Protein AF-A0A383CU96-F1 (afdb_monomer_lite)

Radius of gyration: 18.52 Å; chains: 1; bounding box: 36×27×72 Å

Foldseek 3Di:
DDPVVVVVVVVVVVVVVVLVVCVPCVVVVPDPQLVVLVVVLLVCCVPPVVVVVVVVDDDDLVNVLVVCCVVPVVSCVSNPSVSSSVSSVVSVVVSVVVVVVVVPVPDD

Secondary structure (DSSP, 8-state):
--HHHHHHHHHHHHHHHHHHHHT-HHHHTT-HHHHHHHHHHHHHIIIIIHHHHHTT----HHHHHHHHHHH-HHHHHHH-HHHHHHHHHHHHHHHHHHHHHGGGSS--

Organism: NCBI:txid408172

Sequence (108 aa):
PNWYLKHHQGLEYLNMAMAQVTDNPAIADGSSIHQEAKQQLHSYLRTNIQPLLNSGKPLDLNDILHRVNIRKPKLVQQLGKQQVQHMVQGILSVNNLEMNGNNIVGRL

pLDDT: mean 71.62, std 17.31, range [38.88, 94.12]

Structure (mmCIF, N/CA/C/O backbone):
data_AF-A0A383CU96-F1
#
_entry.id   AF-A0A383CU96-F1
#
loop_
_atom_site.group_PDB
_atom_site.id
_atom_site.type_symbol
_atom_site.label_atom_id
_atom_site.label_alt_id
_atom_site.label_comp_id
_atom_site.label_asym_id
_atom_site.label_entity_id
_atom_site.label_seq_id
_atom_site.pdbx_PDB_ins_code
_atom_site.Cartn_x
_atom_site.Cartn_y
_atom_site.Cartn_z
_atom_site.occupancy
_atom_site.B_iso_or_equiv
_atom_site.auth_seq_id
_atom_site.auth_comp_id
_atom_site.auth_asym_id
_atom_site.auth_atom_id
_atom_site.pdbx_PDB_model_num
ATOM 1 N N . PRO A 1 1 ? 0.491 7.157 -43.125 1.00 52.41 1 PRO A N 1
ATOM 2 C CA . PRO A 1 1 ? 0.441 6.094 -42.090 1.00 52.41 1 PRO A CA 1
ATOM 3 C C . PRO A 1 1 ? 1.641 6.183 -41.129 1.00 52.41 1 PRO A C 1
ATOM 5 O O . PRO A 1 1 ? 2.784 6.068 -41.554 1.00 52.41 1 PRO A O 1
ATOM 8 N N . ASN A 1 2 ? 1.371 6.487 -39.854 1.00 46.91 2 ASN A N 1
ATOM 9 C CA . ASN A 1 2 ? 2.368 6.920 -38.871 1.00 46.91 2 ASN A CA 1
ATOM 10 C C . ASN A 1 2 ? 3.005 5.720 -38.138 1.00 46.91 2 ASN A C 1
ATOM 12 O O . ASN A 1 2 ? 2.388 5.100 -37.273 1.00 46.91 2 ASN A O 1
ATOM 16 N N . TRP A 1 3 ? 4.237 5.386 -38.523 1.00 60.00 3 TRP A N 1
ATOM 17 C CA . TRP A 1 3 ? 5.056 4.286 -37.994 1.00 60.00 3 TRP A CA 1
ATOM 18 C C . TRP A 1 3 ? 5.313 4.395 -36.476 1.00 60.00 3 TRP A C 1
ATOM 20 O O . TRP A 1 3 ? 5.407 3.382 -35.785 1.00 60.00 3 TRP A O 1
ATOM 30 N N . TYR A 1 4 ? 5.306 5.621 -35.939 1.00 53.56 4 TYR A N 1
ATOM 31 C CA . TYR A 1 4 ? 5.534 5.920 -34.522 1.00 53.56 4 TYR A CA 1
ATOM 32 C C . TYR A 1 4 ? 4.462 5.331 -33.588 1.00 53.56 4 TYR A C 1
ATOM 34 O O . TYR A 1 4 ? 4.784 4.804 -32.525 1.00 53.56 4 TYR A O 1
ATOM 42 N N . LEU A 1 5 ? 3.190 5.350 -34.005 1.00 53.06 5 LEU A N 1
ATOM 43 C CA . LEU A 1 5 ? 2.077 4.832 -33.199 1.00 53.06 5 LEU A CA 1
ATOM 44 C C . LEU A 1 5 ? 2.111 3.301 -33.089 1.00 53.06 5 LEU A C 1
ATOM 46 O O . LEU A 1 5 ? 1.861 2.754 -32.019 1.00 53.06 5 LEU A O 1
ATOM 50 N N . LYS A 1 6 ? 2.496 2.606 -34.170 1.00 57.06 6 LYS A N 1
ATOM 51 C CA . LYS A 1 6 ? 2.581 1.136 -34.178 1.00 57.06 6 LYS A CA 1
ATOM 52 C C . LYS A 1 6 ? 3.700 0.613 -33.278 1.00 57.06 6 LYS A C 1
ATOM 54 O O . LYS A 1 6 ? 3.513 -0.395 -32.601 1.00 57.06 6 LYS A O 1
ATOM 59 N N . HIS A 1 7 ? 4.846 1.296 -33.245 1.00 54.47 7 HIS A N 1
ATOM 60 C CA . HIS A 1 7 ? 5.954 0.880 -32.386 1.00 54.47 7 HIS A CA 1
ATOM 61 C C . HIS A 1 7 ? 5.733 1.180 -30.908 1.00 54.47 7 HIS A C 1
ATOM 63 O O . HIS A 1 7 ? 6.144 0.369 -30.081 1.00 54.47 7 HIS A O 1
ATOM 69 N N . HIS A 1 8 ? 5.036 2.267 -30.568 1.00 52.59 8 HIS A N 1
ATOM 70 C CA . HIS A 1 8 ? 4.688 2.540 -29.173 1.00 52.59 8 HIS A CA 1
ATOM 71 C C . HIS A 1 8 ? 3.790 1.441 -28.595 1.00 52.59 8 HIS A C 1
ATOM 73 O O . HIS A 1 8 ? 4.084 0.913 -27.529 1.00 52.59 8 HIS A O 1
ATOM 79 N N . GLN A 1 9 ? 2.772 1.007 -29.346 1.00 58.94 9 GLN A N 1
ATOM 80 C CA . GLN A 1 9 ? 1.898 -0.088 -28.918 1.00 58.94 9 GLN A CA 1
ATOM 81 C C . GLN A 1 9 ? 2.670 -1.404 -28.743 1.00 58.94 9 GLN A C 1
ATOM 83 O O . GLN A 1 9 ? 2.455 -2.111 -27.765 1.00 58.94 9 GLN A O 1
ATOM 88 N N . GLY A 1 10 ? 3.609 -1.719 -29.642 1.00 57.06 10 GLY A N 1
ATOM 89 C CA . GLY A 1 10 ? 4.448 -2.915 -29.517 1.00 57.06 10 GLY A CA 1
ATOM 90 C C . GLY A 1 10 ? 5.305 -2.927 -28.245 1.00 57.06 10 GLY A C 1
ATOM 91 O O . GLY A 1 10 ? 5.415 -3.965 -27.596 1.00 57.06 10 GLY A O 1
ATOM 92 N N . LEU A 1 11 ? 5.857 -1.776 -27.849 1.00 59.47 11 LEU A N 1
ATOM 93 C CA . LEU A 1 11 ? 6.603 -1.638 -26.596 1.00 59.47 11 LEU A CA 1
ATOM 94 C C . LEU A 1 11 ? 5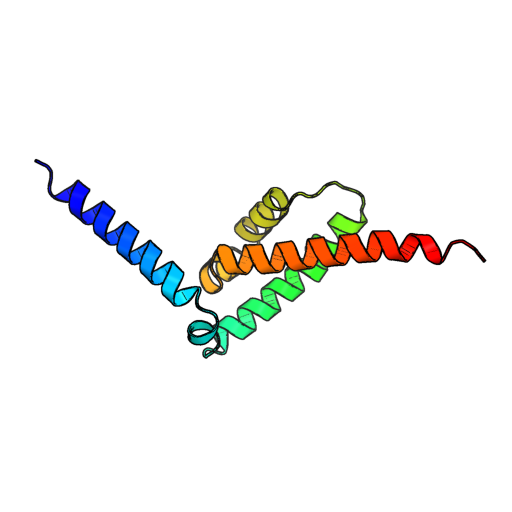.703 -1.784 -25.369 1.00 59.47 11 LEU A C 1
ATOM 96 O O . LEU A 1 11 ? 6.138 -2.375 -24.389 1.00 59.47 11 LEU A O 1
ATOM 100 N N . GLU A 1 12 ? 4.460 -1.306 -25.421 1.00 53.09 12 GLU A N 1
ATOM 101 C CA . GLU A 1 12 ? 3.495 -1.470 -24.327 1.00 53.09 12 GLU A CA 1
ATOM 102 C C . GLU A 1 12 ? 3.055 -2.927 -24.166 1.00 53.09 12 GLU A C 1
ATOM 104 O O 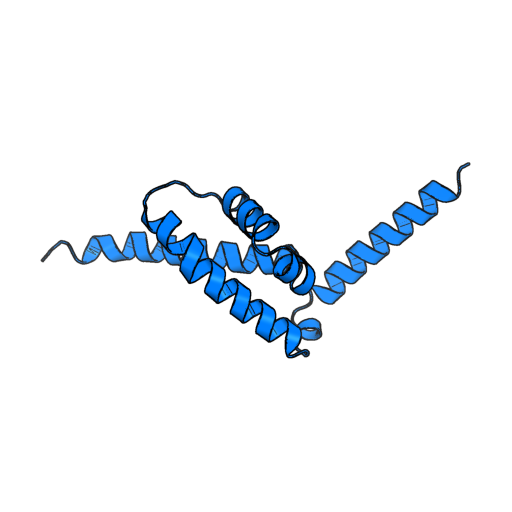. GLU A 1 12 ? 3.015 -3.425 -23.046 1.00 53.09 12 GLU A O 1
ATOM 109 N N . TYR A 1 13 ? 2.818 -3.649 -25.267 1.00 56.84 13 TYR A N 1
ATOM 110 C CA . TYR A 1 13 ? 2.545 -5.090 -25.228 1.00 56.84 13 TYR A CA 1
ATOM 111 C C . TYR A 1 13 ? 3.742 -5.887 -24.710 1.00 56.84 13 TYR A C 1
ATOM 113 O O . TYR A 1 13 ? 3.554 -6.815 -23.929 1.00 56.84 13 TYR A O 1
ATOM 121 N N . LEU A 1 14 ? 4.968 -5.515 -25.087 1.00 55.84 14 LEU A N 1
ATOM 122 C CA . LEU A 1 14 ? 6.180 -6.115 -24.531 1.00 55.84 14 LEU A CA 1
ATOM 123 C C . LEU A 1 14 ? 6.342 -5.780 -23.048 1.00 55.84 14 LEU A C 1
ATOM 125 O O . LEU A 1 14 ? 6.662 -6.672 -22.278 1.00 55.84 14 LEU A O 1
ATOM 129 N N . ASN A 1 15 ? 6.064 -4.548 -22.619 1.00 55.34 15 ASN A N 1
ATOM 130 C CA . ASN A 1 15 ? 6.091 -4.167 -21.205 1.00 55.34 15 ASN A CA 1
ATOM 131 C C . ASN A 1 15 ? 5.022 -4.913 -20.401 1.00 55.34 15 ASN A C 1
ATOM 133 O O . ASN A 1 15 ? 5.282 -5.355 -19.290 1.00 55.34 15 ASN A O 1
ATOM 137 N N . MET A 1 16 ? 3.832 -5.099 -20.973 1.00 61.72 16 MET A N 1
ATOM 138 C CA . MET A 1 16 ? 2.727 -5.820 -20.347 1.00 61.72 16 MET A CA 1
ATOM 139 C C . MET A 1 16 ? 2.979 -7.335 -20.325 1.00 61.72 16 MET A C 1
ATOM 141 O O . MET A 1 16 ? 2.651 -8.000 -19.347 1.00 61.72 16 MET A O 1
ATOM 145 N N . ALA A 1 17 ? 3.603 -7.899 -21.361 1.00 57.16 17 ALA A N 1
ATOM 146 C CA . ALA A 1 17 ? 4.023 -9.299 -21.395 1.00 57.16 17 ALA A CA 1
ATOM 147 C C . ALA A 1 17 ? 5.214 -9.554 -20.459 1.00 57.16 17 ALA A C 1
ATOM 149 O O . ALA A 1 17 ? 5.216 -10.537 -19.727 1.00 57.16 17 ALA A O 1
ATOM 150 N N . MET A 1 18 ? 6.187 -8.643 -20.405 1.00 56.97 18 MET A N 1
ATOM 151 C CA . MET A 1 18 ? 7.298 -8.688 -19.451 1.00 56.97 18 MET A CA 1
ATOM 152 C C . MET A 1 18 ? 6.797 -8.532 -18.017 1.00 56.97 18 MET A C 1
ATOM 154 O O . MET A 1 18 ? 7.259 -9.258 -17.144 1.00 56.97 18 MET A O 1
ATOM 158 N N . ALA A 1 19 ? 5.820 -7.654 -17.770 1.00 54.09 19 ALA A N 1
ATOM 159 C CA . ALA A 1 19 ? 5.163 -7.539 -16.474 1.00 54.09 19 ALA A CA 1
ATOM 160 C C . ALA A 1 19 ? 4.498 -8.863 -16.083 1.00 54.09 19 ALA A C 1
ATOM 162 O O . ALA A 1 19 ? 4.716 -9.308 -14.971 1.00 54.09 19 ALA A O 1
ATOM 163 N N . GLN A 1 20 ? 3.803 -9.547 -16.999 1.00 48.44 20 GLN A N 1
ATOM 164 C CA . GLN A 1 20 ? 3.193 -10.860 -16.734 1.00 48.44 20 GLN A CA 1
ATOM 165 C C . GLN A 1 20 ? 4.220 -11.988 -16.522 1.00 48.44 20 GLN A C 1
ATOM 167 O O . GLN A 1 20 ? 4.012 -12.861 -15.688 1.00 48.44 20 GLN A O 1
ATOM 172 N N . VAL A 1 21 ? 5.351 -11.974 -17.236 1.00 45.44 21 VAL A N 1
ATOM 17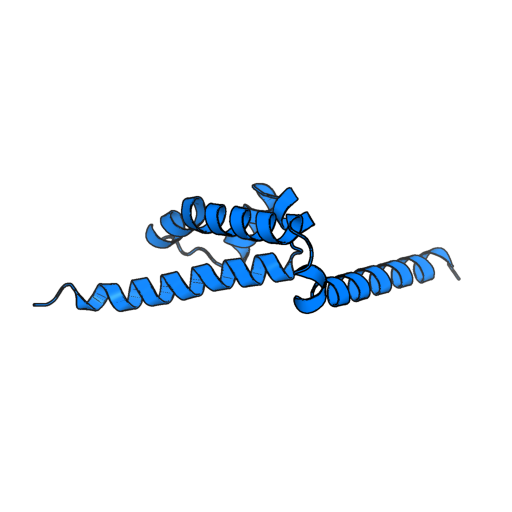3 C CA . VAL A 1 21 ? 6.444 -12.951 -17.047 1.00 45.44 21 VAL A CA 1
ATOM 174 C C . VAL A 1 21 ? 7.214 -12.686 -15.742 1.00 45.44 21 VAL A C 1
ATOM 176 O O . VAL A 1 21 ? 7.676 -13.627 -15.101 1.00 45.44 21 VAL A O 1
ATOM 179 N N . THR A 1 22 ? 7.299 -11.424 -15.307 1.00 48.94 22 THR A N 1
ATOM 180 C CA . THR A 1 22 ? 7.889 -11.008 -14.017 1.00 48.94 22 THR A CA 1
ATOM 181 C C . THR A 1 22 ? 6.901 -11.158 -12.849 1.00 48.94 22 THR A C 1
ATOM 183 O O . THR A 1 22 ? 7.322 -11.313 -11.709 1.00 48.94 22 THR A O 1
ATOM 186 N N . ASP A 1 23 ? 5.594 -11.174 -13.126 1.00 48.06 23 ASP A N 1
ATOM 187 C CA . ASP A 1 23 ? 4.500 -11.503 -12.198 1.00 48.06 23 ASP A CA 1
ATOM 188 C C . ASP A 1 23 ? 4.336 -13.021 -12.023 1.00 48.06 23 ASP A C 1
ATOM 190 O O . ASP A 1 23 ? 3.466 -13.474 -11.289 1.00 48.06 23 ASP A O 1
ATOM 194 N N . ASN A 1 24 ? 5.192 -13.832 -12.658 1.00 43.38 24 ASN A N 1
ATOM 195 C CA . ASN A 1 24 ? 5.285 -15.245 -12.340 1.00 43.38 24 ASN A CA 1
ATOM 196 C C . ASN A 1 24 ? 6.140 -15.394 -11.066 1.00 43.38 24 ASN A C 1
ATOM 198 O O . ASN A 1 24 ? 7.370 -15.253 -11.133 1.00 43.38 24 ASN A O 1
ATOM 202 N N . PRO A 1 25 ? 5.544 -15.695 -9.896 1.00 49.47 25 PRO A N 1
ATOM 203 C CA . PRO A 1 25 ? 6.274 -15.735 -8.632 1.00 49.47 25 PRO A CA 1
ATOM 204 C C . PRO A 1 25 ? 7.421 -16.753 -8.667 1.00 49.47 25 PRO A C 1
ATOM 206 O O . PRO A 1 25 ? 8.436 -16.529 -8.031 1.00 49.47 25 PRO A O 1
ATOM 209 N N . ALA A 1 26 ? 7.338 -17.805 -9.489 1.00 47.03 26 ALA A N 1
ATOM 210 C CA . ALA A 1 26 ? 8.413 -18.785 -9.661 1.00 47.03 26 ALA A CA 1
ATOM 211 C C . ALA A 1 26 ? 9.706 -18.231 -10.308 1.00 47.03 26 ALA A C 1
ATOM 213 O O . ALA A 1 26 ? 10.754 -18.854 -10.168 1.00 47.03 26 ALA A O 1
ATOM 214 N N . ILE A 1 27 ? 9.656 -17.090 -11.012 1.00 50.69 27 ILE A N 1
ATOM 215 C CA . ILE A 1 27 ? 10.823 -16.468 -11.675 1.00 50.69 27 ILE A CA 1
ATOM 216 C C . ILE A 1 27 ? 11.326 -15.251 -10.872 1.00 50.69 27 ILE A C 1
ATOM 218 O O . ILE A 1 27 ? 12.529 -14.999 -10.815 1.00 50.69 27 ILE A O 1
ATOM 222 N N . ALA A 1 28 ? 10.429 -14.526 -10.191 1.00 49.91 28 ALA A N 1
ATOM 223 C CA . ALA A 1 28 ? 10.774 -13.376 -9.343 1.00 49.91 28 ALA A CA 1
ATOM 224 C C . ALA A 1 28 ? 11.305 -13.757 -7.942 1.00 49.91 28 ALA A C 1
ATOM 226 O O . ALA A 1 28 ? 12.034 -12.977 -7.321 1.00 49.91 28 ALA A O 1
ATOM 227 N N . ASP A 1 29 ? 10.983 -14.956 -7.446 1.00 50.16 29 ASP A N 1
ATOM 228 C CA . ASP A 1 29 ? 11.361 -15.442 -6.107 1.00 50.16 29 ASP A CA 1
ATOM 229 C C . ASP A 1 29 ? 12.843 -15.850 -5.979 1.00 50.16 29 ASP A C 1
ATOM 231 O O . ASP A 1 29 ? 13.319 -16.151 -4.891 1.00 50.16 29 ASP A O 1
ATOM 235 N N . GLY A 1 30 ? 13.620 -15.786 -7.066 1.00 47.44 30 GLY A N 1
ATOM 236 C CA . GLY A 1 30 ? 15.050 -16.114 -7.052 1.00 47.44 30 GLY A CA 1
ATOM 237 C C . GLY A 1 30 ? 15.989 -14.990 -6.590 1.00 47.44 30 GLY A C 1
ATOM 238 O O . GLY A 1 30 ? 17.190 -15.226 -6.470 1.00 47.44 30 GLY A O 1
ATOM 239 N N . SER A 1 31 ? 15.498 -13.764 -6.354 1.00 57.62 31 SER A N 1
ATOM 240 C CA . SER A 1 31 ? 16.354 -12.615 -6.008 1.00 57.62 31 SER A CA 1
ATOM 241 C C . SER A 1 31 ? 16.095 -12.088 -4.591 1.00 57.62 31 SER A C 1
ATOM 243 O O . SER A 1 31 ? 14.992 -11.652 -4.258 1.00 57.62 31 SER A O 1
ATOM 245 N N . SER A 1 32 ? 17.139 -12.055 -3.751 1.00 62.28 32 SER A N 1
ATOM 246 C CA . SER A 1 32 ? 17.074 -11.555 -2.363 1.00 62.28 32 SER A CA 1
ATOM 247 C C . SER A 1 32 ? 16.480 -10.144 -2.247 1.00 62.28 32 SER A C 1
ATOM 249 O O . SER A 1 32 ? 15.837 -9.822 -1.252 1.00 62.28 32 SER A O 1
ATOM 251 N N . ILE A 1 33 ? 16.637 -9.319 -3.287 1.00 62.66 33 ILE A N 1
ATOM 252 C CA . ILE A 1 33 ? 16.109 -7.948 -3.371 1.00 62.66 33 ILE A CA 1
ATOM 253 C C . ILE A 1 33 ? 14.574 -7.942 -3.398 1.00 62.66 33 ILE A C 1
ATOM 255 O O . ILE A 1 33 ? 13.942 -7.110 -2.747 1.00 62.66 33 ILE A O 1
ATOM 259 N N . HIS A 1 34 ? 13.956 -8.882 -4.115 1.00 70.00 34 HIS A N 1
ATOM 260 C CA . HIS A 1 34 ? 12.500 -8.975 -4.188 1.00 70.00 34 HIS A CA 1
ATOM 261 C C . HIS A 1 34 ? 11.917 -9.482 -2.861 1.00 70.00 34 HIS A C 1
ATOM 263 O O . HIS A 1 34 ? 10.887 -8.997 -2.393 1.00 70.00 34 HIS A O 1
ATOM 269 N N . GLN A 1 35 ? 12.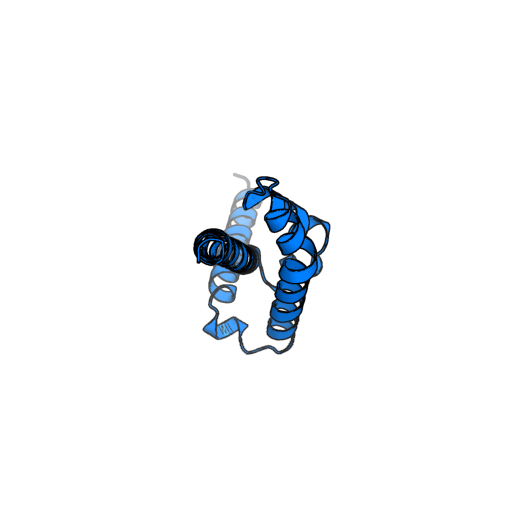615 -10.405 -2.194 1.00 77.50 35 GLN A N 1
ATOM 270 C CA . GLN A 1 35 ? 12.221 -10.910 -0.879 1.00 77.50 35 GLN A CA 1
ATOM 271 C C . GLN A 1 35 ? 12.341 -9.847 0.223 1.00 77.50 35 GLN A C 1
ATOM 273 O O . GLN A 1 35 ? 11.434 -9.710 1.046 1.00 77.50 35 GLN A O 1
ATOM 278 N N . GLU A 1 36 ? 13.400 -9.037 0.197 1.00 81.31 36 GLU A N 1
ATOM 279 C CA . GLU A 1 36 ? 13.550 -7.898 1.103 1.00 81.31 36 GLU A CA 1
ATOM 280 C C . GLU A 1 36 ? 12.443 -6.856 0.875 1.00 81.31 36 GLU A C 1
ATOM 282 O O . GLU A 1 36 ? 11.803 -6.412 1.830 1.00 81.31 36 GLU A O 1
ATOM 287 N N . ALA A 1 37 ? 12.138 -6.519 -0.384 1.00 84.50 37 ALA A N 1
ATOM 288 C CA . ALA A 1 37 ? 11.058 -5.590 -0.708 1.00 84.50 37 ALA A CA 1
ATOM 289 C C . ALA A 1 37 ? 9.689 -6.105 -0.218 1.00 84.50 37 ALA A C 1
ATOM 291 O O . ALA A 1 37 ? 8.911 -5.325 0.342 1.00 84.50 37 ALA A O 1
ATOM 292 N N . LYS A 1 38 ? 9.418 -7.417 -0.337 1.00 85.56 38 LYS A N 1
ATOM 293 C CA . LYS A 1 38 ? 8.218 -8.063 0.229 1.00 85.56 38 LYS A CA 1
ATOM 294 C C . LYS A 1 38 ? 8.161 -7.857 1.747 1.00 85.56 38 LYS A C 1
ATOM 296 O O . LYS A 1 38 ? 7.141 -7.410 2.270 1.00 85.56 38 LYS A O 1
ATOM 301 N N . GLN A 1 39 ? 9.254 -8.110 2.467 1.00 87.56 39 GLN A N 1
ATOM 302 C CA . GLN A 1 39 ? 9.290 -7.920 3.923 1.00 87.56 39 GLN A CA 1
ATOM 303 C C . GLN A 1 39 ? 9.116 -6.453 4.336 1.00 87.56 39 GLN A C 1
ATOM 305 O O . GLN A 1 39 ? 8.371 -6.157 5.275 1.00 87.56 39 GLN A O 1
ATOM 310 N N . GLN A 1 40 ? 9.738 -5.524 3.609 1.00 91.88 40 GLN A N 1
ATOM 311 C CA . GLN A 1 40 ? 9.589 -4.090 3.854 1.00 91.88 40 GLN A CA 1
ATOM 312 C C . GLN A 1 40 ? 8.146 -3.619 3.638 1.00 91.88 40 GLN A C 1
ATOM 314 O O . GLN A 1 40 ? 7.622 -2.856 4.456 1.00 91.88 40 GLN A O 1
ATOM 319 N N . LEU A 1 41 ? 7.480 -4.084 2.573 1.00 92.31 41 LEU A N 1
ATOM 320 C CA . LEU A 1 41 ? 6.081 -3.740 2.323 1.00 92.31 41 LEU A CA 1
ATOM 321 C C . LEU A 1 41 ? 5.170 -4.339 3.399 1.00 92.31 41 LEU A C 1
ATOM 323 O O . LEU A 1 41 ? 4.329 -3.627 3.942 1.00 92.31 41 LEU A O 1
ATOM 327 N N . HIS A 1 42 ? 5.382 -5.599 3.776 1.00 89.62 42 HIS A N 1
ATOM 328 C CA . HIS A 1 42 ? 4.615 -6.249 4.837 1.00 89.62 42 HIS A CA 1
ATOM 329 C C . HIS A 1 42 ? 4.724 -5.490 6.173 1.00 89.62 42 HIS A C 1
ATOM 331 O O . HIS A 1 42 ? 3.712 -5.183 6.806 1.00 89.62 42 HIS A O 1
ATOM 337 N N . SER A 1 43 ? 5.943 -5.106 6.569 1.00 91.62 43 SER A N 1
ATOM 338 C CA . SER A 1 43 ? 6.189 -4.318 7.785 1.00 91.62 43 SER A CA 1
ATOM 339 C C . SER A 1 43 ? 5.513 -2.942 7.736 1.00 91.62 43 SER A C 1
ATOM 341 O O . SER A 1 43 ? 4.892 -2.506 8.713 1.00 91.62 43 SER A O 1
ATOM 343 N N . TYR A 1 44 ? 5.559 -2.275 6.576 1.00 94.12 44 TYR A N 1
ATOM 344 C CA . TYR A 1 44 ? 4.879 -0.998 6.372 1.00 94.12 44 TYR A CA 1
ATOM 345 C C . TYR A 1 44 ? 3.363 -1.125 6.543 1.00 94.12 44 TYR A C 1
ATOM 347 O O . TYR A 1 44 ? 2.783 -0.341 7.296 1.00 94.12 44 TYR A O 1
ATOM 355 N N . LEU A 1 45 ? 2.740 -2.110 5.886 1.00 91.00 45 LEU A N 1
ATOM 356 C CA . LEU A 1 45 ? 1.298 -2.349 5.964 1.00 91.00 45 LEU A CA 1
ATOM 357 C C . LEU A 1 45 ? 0.866 -2.614 7.412 1.00 91.00 45 LEU A C 1
ATOM 359 O O . LEU A 1 45 ? -0.055 -1.965 7.910 1.00 91.00 45 LEU A O 1
ATOM 363 N N . ARG A 1 46 ? 1.588 -3.477 8.131 1.00 89.31 46 ARG A N 1
ATOM 364 C CA . ARG A 1 46 ? 1.281 -3.795 9.531 1.00 89.31 46 ARG A CA 1
ATOM 365 C C . ARG A 1 46 ? 1.431 -2.596 10.467 1.00 89.31 46 ARG A C 1
ATOM 367 O O . ARG A 1 46 ? 0.595 -2.391 11.336 1.00 89.31 46 ARG A O 1
ATOM 374 N N . THR A 1 47 ? 2.466 -1.781 10.283 1.00 91.00 47 THR A N 1
ATOM 375 C CA . THR A 1 47 ? 2.742 -0.653 11.191 1.00 91.00 47 THR A CA 1
ATOM 376 C C . THR A 1 47 ? 1.903 0.587 10.874 1.00 91.00 47 THR A C 1
ATOM 378 O O . THR A 1 47 ? 1.547 1.331 11.780 1.00 91.00 47 THR A O 1
ATOM 381 N N . ASN A 1 48 ? 1.584 0.840 9.599 1.00 90.62 48 ASN A N 1
ATOM 382 C CA . ASN A 1 48 ? 0.969 2.103 9.165 1.00 90.62 48 ASN A CA 1
ATOM 383 C C . ASN A 1 48 ? -0.481 1.958 8.708 1.00 90.62 48 ASN A C 1
ATOM 385 O O . ASN A 1 48 ? -1.227 2.924 8.810 1.00 90.62 48 ASN A O 1
ATOM 389 N N . ILE A 1 49 ? -0.876 0.800 8.170 1.00 89.88 49 ILE A N 1
ATOM 390 C CA . ILE A 1 49 ? -2.224 0.594 7.620 1.00 89.88 49 ILE A CA 1
ATOM 391 C C . ILE A 1 49 ? -3.120 -0.124 8.629 1.00 89.88 49 ILE A C 1
ATOM 393 O O . ILE A 1 49 ? -4.233 0.334 8.866 1.00 89.88 49 ILE A O 1
ATOM 397 N N . GLN A 1 50 ? -2.624 -1.174 9.291 1.00 86.50 50 GLN A N 1
ATOM 398 C CA . GLN A 1 50 ? -3.379 -1.910 10.316 1.00 86.50 50 GLN A CA 1
ATOM 399 C C . GLN A 1 50 ? -3.996 -1.024 11.416 1.00 86.50 50 GLN A C 1
ATOM 401 O O . GLN A 1 50 ? -5.188 -1.166 11.677 1.00 86.50 50 GLN A O 1
ATOM 406 N N . PRO A 1 51 ? -3.279 -0.064 12.043 1.00 86.62 51 PRO A N 1
ATOM 407 C CA . PRO A 1 51 ? -3.914 0.801 13.039 1.00 86.62 51 PRO A CA 1
ATOM 408 C C . PRO A 1 51 ? -5.014 1.686 12.440 1.00 86.62 51 PRO A C 1
ATOM 410 O O . PRO A 1 51 ? -5.980 2.005 13.130 1.00 86.62 51 PRO A O 1
ATOM 413 N N . LEU A 1 52 ? -4.906 2.070 11.163 1.00 87.00 52 LEU A N 1
ATOM 414 C CA . LEU A 1 52 ? -5.930 2.874 10.493 1.00 87.00 52 LEU A CA 1
ATOM 415 C C . LEU A 1 52 ? -7.200 2.054 10.225 1.00 87.00 52 LEU A C 1
ATOM 417 O O . LEU A 1 52 ? -8.296 2.586 10.395 1.00 87.00 52 LEU A O 1
ATOM 421 N N . LEU A 1 53 ? -7.049 0.771 9.877 1.00 84.50 53 LEU A N 1
ATOM 422 C CA . LEU A 1 53 ? -8.156 -0.186 9.760 1.00 84.50 53 LEU A CA 1
ATOM 423 C C . LEU A 1 53 ? -8.844 -0.398 11.116 1.00 84.50 53 LEU A C 1
ATOM 425 O O . LEU A 1 53 ? -10.062 -0.275 11.219 1.00 84.50 53 LEU A O 1
ATOM 429 N N . ASN A 1 54 ? -8.058 -0.593 12.178 1.00 81.38 54 ASN A N 1
ATOM 430 C CA . ASN A 1 54 ? -8.566 -0.756 13.544 1.00 81.38 54 ASN A CA 1
ATOM 431 C C . ASN A 1 54 ? -9.203 0.515 14.125 1.00 81.38 54 ASN A C 1
ATOM 433 O O . ASN A 1 54 ? -9.991 0.433 15.062 1.00 81.38 54 ASN A O 1
ATOM 437 N N . SER A 1 55 ? -8.903 1.694 13.571 1.00 81.56 55 SER A N 1
ATOM 438 C CA . SER A 1 55 ? -9.514 2.961 14.003 1.00 81.56 55 SER A CA 1
ATOM 439 C C . SER A 1 55 ? -10.983 3.100 13.576 1.00 81.56 55 SER A C 1
ATOM 441 O O . SER A 1 55 ? -11.586 4.148 13.801 1.00 81.56 55 SER A O 1
ATOM 443 N N . GLY A 1 56 ? -11.555 2.090 12.910 1.00 71.25 56 GLY A N 1
ATOM 444 C CA . GLY A 1 56 ? -12.945 2.096 12.452 1.00 71.25 56 GLY A CA 1
ATOM 445 C C . GLY A 1 56 ? -13.200 3.006 11.246 1.00 71.25 56 GLY A C 1
ATOM 446 O O . GLY A 1 56 ? -14.352 3.216 10.871 1.00 71.25 56 GLY A O 1
ATOM 447 N N . LYS A 1 57 ? -12.149 3.559 10.620 1.00 75.94 57 LYS A N 1
ATOM 448 C CA . LYS A 1 57 ? -12.290 4.295 9.359 1.00 75.94 57 LYS A CA 1
ATOM 449 C C . LYS A 1 57 ? -12.403 3.300 8.203 1.00 75.94 57 LYS A C 1
ATOM 451 O O . LYS A 1 57 ? -11.512 2.462 8.066 1.00 75.94 57 LYS A O 1
ATOM 456 N N . PRO A 1 58 ? -13.427 3.409 7.338 1.00 71.19 58 PRO A N 1
ATOM 457 C CA . PRO A 1 58 ? -13.501 2.578 6.147 1.00 71.19 58 PRO A CA 1
ATOM 458 C C . PRO A 1 58 ? -12.344 2.949 5.213 1.00 71.19 58 PRO A C 1
ATOM 460 O O . PRO A 1 58 ? -12.323 4.031 4.627 1.00 71.19 58 PRO A O 1
ATOM 463 N N . LEU A 1 59 ? -11.358 2.062 5.112 1.00 83.94 59 LEU A N 1
ATOM 464 C CA . LEU A 1 59 ? -10.261 2.152 4.154 1.00 83.94 59 LEU A CA 1
ATOM 465 C C . LEU A 1 59 ? -10.480 1.080 3.102 1.00 83.94 59 LEU A C 1
ATOM 467 O O . LEU A 1 59 ? -10.363 -0.110 3.385 1.00 83.94 59 LEU A O 1
ATOM 471 N N . ASP A 1 60 ? -10.812 1.519 1.894 1.00 86.56 60 ASP A N 1
ATOM 472 C CA . ASP A 1 60 ? -10.884 0.635 0.739 1.00 86.56 60 ASP A CA 1
ATOM 473 C C . ASP A 1 60 ? -9.479 0.317 0.204 1.00 86.56 60 ASP A C 1
ATOM 475 O O . ASP A 1 60 ? -8.522 1.077 0.398 1.00 86.56 60 ASP A O 1
ATOM 479 N N . LEU A 1 61 ? -9.377 -0.791 -0.532 1.00 85.88 61 LEU A N 1
ATOM 480 C CA . LEU A 1 61 ? -8.179 -1.209 -1.254 1.00 85.88 61 LEU A CA 1
ATOM 481 C C . LEU A 1 61 ? -7.539 -0.056 -2.044 1.00 85.88 61 LEU A C 1
ATOM 483 O O . LEU A 1 61 ? -6.321 0.112 -1.989 1.00 85.88 61 LEU A O 1
ATOM 487 N N . ASN A 1 62 ? -8.335 0.770 -2.730 1.00 88.81 62 ASN A N 1
ATOM 488 C CA . ASN A 1 62 ? -7.816 1.886 -3.521 1.00 88.81 62 ASN A CA 1
ATOM 489 C C . ASN A 1 62 ? -7.156 2.976 -2.668 1.00 88.81 62 ASN A C 1
ATOM 491 O O . ASN A 1 62 ? -6.116 3.504 -3.065 1.00 88.81 62 ASN A O 1
ATOM 495 N N . ASP A 1 63 ? -7.705 3.297 -1.492 1.00 90.88 63 ASP A N 1
ATOM 496 C CA . ASP A 1 63 ? -7.106 4.295 -0.595 1.00 90.88 63 ASP A CA 1
ATOM 497 C C . ASP A 1 63 ? -5.749 3.803 -0.075 1.00 90.88 63 ASP A C 1
ATOM 499 O O . ASP A 1 63 ? -4.757 4.536 -0.070 1.00 90.88 63 ASP A O 1
ATOM 503 N N . ILE A 1 64 ? -5.670 2.518 0.276 1.00 91.12 64 ILE A N 1
ATOM 504 C CA . ILE A 1 64 ? -4.434 1.906 0.763 1.00 91.12 64 ILE A CA 1
ATOM 505 C C . ILE A 1 64 ? -3.395 1.818 -0.357 1.00 91.12 64 ILE A C 1
ATOM 507 O O . ILE A 1 64 ? -2.243 2.200 -0.148 1.00 91.12 64 ILE A O 1
ATOM 511 N N . LEU A 1 65 ? -3.785 1.376 -1.556 1.00 92.50 65 LEU A N 1
ATOM 512 C CA . LEU A 1 65 ? -2.901 1.342 -2.723 1.00 92.50 65 LEU A CA 1
ATOM 513 C C . LEU A 1 65 ? -2.368 2.733 -3.060 1.00 92.50 65 LEU A C 1
ATOM 515 O O . LEU A 1 65 ? -1.169 2.891 -3.293 1.00 92.50 65 LEU A O 1
ATOM 519 N N . HIS A 1 66 ? -3.228 3.750 -3.023 1.00 94.06 66 HIS A N 1
ATOM 520 C CA . HIS A 1 66 ? -2.831 5.134 -3.241 1.00 94.06 66 HIS A CA 1
ATOM 521 C C . HIS A 1 66 ? -1.799 5.595 -2.200 1.00 94.06 66 HIS A C 1
ATOM 523 O O . HIS A 1 66 ? -0.755 6.145 -2.563 1.00 94.06 66 HIS A O 1
ATOM 529 N N . ARG A 1 67 ? -2.017 5.292 -0.913 1.00 93.38 67 ARG A N 1
ATOM 530 C CA . ARG A 1 67 ? -1.052 5.586 0.162 1.00 93.38 67 ARG A CA 1
ATOM 531 C C . ARG A 1 67 ? 0.279 4.875 -0.035 1.00 93.38 67 ARG A C 1
ATOM 533 O O . ARG A 1 67 ? 1.321 5.513 0.107 1.00 93.38 67 ARG A O 1
ATOM 540 N N . VAL A 1 68 ? 0.261 3.582 -0.357 1.00 92.56 68 VAL A N 1
ATOM 541 C CA . VAL A 1 68 ? 1.475 2.790 -0.602 1.00 92.56 68 VAL A CA 1
ATOM 542 C C . VAL A 1 68 ? 2.247 3.362 -1.791 1.00 92.56 68 VAL A C 1
ATOM 544 O O . VAL A 1 68 ? 3.462 3.522 -1.702 1.00 92.56 68 VAL A O 1
ATOM 547 N N . ASN A 1 69 ? 1.555 3.760 -2.859 1.00 90.69 69 ASN A N 1
ATOM 548 C CA . ASN A 1 69 ? 2.177 4.338 -4.045 1.00 90.69 69 ASN A CA 1
ATOM 549 C C . ASN A 1 69 ? 2.847 5.696 -3.759 1.00 90.69 69 ASN A C 1
ATOM 551 O O . ASN A 1 69 ? 3.956 5.941 -4.222 1.00 90.69 69 ASN A O 1
ATOM 555 N N . ILE A 1 70 ? 2.237 6.546 -2.923 1.00 91.00 70 ILE A N 1
ATOM 556 C CA . ILE A 1 70 ? 2.831 7.834 -2.522 1.00 91.00 70 ILE A CA 1
ATOM 557 C C . ILE A 1 70 ? 3.980 7.647 -1.522 1.00 91.00 70 ILE A C 1
ATOM 559 O O . ILE A 1 70 ? 5.024 8.290 -1.628 1.00 91.00 70 ILE A O 1
ATOM 563 N N . ARG A 1 71 ? 3.793 6.803 -0.500 1.00 93.81 71 ARG A N 1
ATOM 564 C CA . ARG A 1 71 ? 4.721 6.696 0.641 1.00 93.81 71 ARG A CA 1
ATOM 565 C C . ARG A 1 71 ? 5.874 5.734 0.392 1.00 93.81 71 ARG A C 1
ATOM 567 O O . ARG A 1 71 ? 6.931 5.886 1.003 1.00 93.81 71 ARG A O 1
ATOM 574 N N . LYS A 1 72 ? 5.675 4.734 -0.464 1.00 93.19 72 LYS A N 1
ATOM 575 C CA . LYS A 1 72 ? 6.646 3.681 -0.775 1.00 93.19 72 LYS A CA 1
ATOM 576 C C . LYS A 1 72 ? 6.750 3.430 -2.293 1.00 93.19 72 LYS A C 1
ATOM 578 O O . LYS A 1 72 ? 6.734 2.272 -2.710 1.00 93.19 72 LYS A O 1
ATOM 583 N N . PRO A 1 73 ? 6.963 4.468 -3.131 1.00 89.25 73 PRO A N 1
ATOM 584 C CA . PRO A 1 73 ? 7.012 4.310 -4.589 1.00 89.25 73 PRO A CA 1
ATOM 585 C C . PRO A 1 73 ? 8.127 3.361 -5.048 1.00 89.25 73 PRO A C 1
ATOM 587 O O . PRO A 1 73 ? 8.000 2.702 -6.074 1.00 89.25 73 PRO A O 1
ATOM 590 N N . LYS A 1 74 ? 9.228 3.257 -4.289 1.00 86.19 74 LYS A N 1
ATOM 591 C CA . LYS A 1 74 ? 10.319 2.311 -4.575 1.00 86.19 74 LYS A CA 1
ATOM 592 C C . LYS A 1 74 ? 9.888 0.852 -4.393 1.00 86.19 74 LYS A C 1
ATOM 594 O O . LYS A 1 74 ? 10.200 0.036 -5.248 1.00 86.19 74 LYS A O 1
ATOM 599 N N . LEU A 1 75 ? 9.116 0.545 -3.346 1.00 85.75 75 LEU A N 1
ATOM 600 C CA . LEU A 1 75 ? 8.598 -0.811 -3.125 1.00 85.75 75 LEU A CA 1
ATOM 601 C C . LEU A 1 75 ? 7.590 -1.194 -4.210 1.00 85.75 75 LEU A C 1
ATOM 603 O O . LEU A 1 75 ? 7.614 -2.320 -4.688 1.00 85.75 75 LEU A O 1
ATOM 607 N N . VAL A 1 76 ? 6.756 -0.247 -4.654 1.00 86.12 76 VAL A N 1
ATOM 608 C CA . VAL A 1 76 ? 5.817 -0.484 -5.763 1.00 86.12 76 VAL A CA 1
ATOM 609 C C . VAL A 1 76 ? 6.547 -0.746 -7.079 1.00 86.12 76 VAL A C 1
ATOM 611 O O . VAL A 1 76 ? 6.140 -1.623 -7.835 1.00 86.12 76 VAL A O 1
ATOM 614 N N . GLN A 1 77 ? 7.648 -0.038 -7.339 1.00 82.19 77 GLN A N 1
ATOM 615 C CA . GLN A 1 77 ? 8.490 -0.288 -8.512 1.00 82.19 77 GLN A CA 1
ATOM 616 C C . GLN A 1 77 ? 9.214 -1.638 -8.444 1.00 82.19 77 GLN A C 1
ATOM 618 O O . GLN A 1 77 ? 9.320 -2.313 -9.460 1.00 82.19 77 GLN A O 1
ATOM 623 N N . GLN A 1 78 ? 9.698 -2.040 -7.265 1.00 81.81 78 GLN A N 1
ATOM 624 C CA . GLN A 1 78 ? 10.438 -3.295 -7.082 1.00 81.81 78 GLN A CA 1
ATOM 625 C C . GLN A 1 78 ? 9.541 -4.538 -7.096 1.00 81.81 78 GLN A C 1
ATOM 627 O O . GLN A 1 78 ? 9.970 -5.591 -7.560 1.00 81.81 78 GLN A O 1
ATOM 632 N N . LEU A 1 79 ? 8.321 -4.424 -6.566 1.00 81.38 79 LEU A N 1
ATOM 633 C CA . LEU A 1 79 ? 7.384 -5.542 -6.419 1.00 81.38 79 LEU A CA 1
ATOM 634 C C . LEU A 1 79 ? 6.358 -5.633 -7.549 1.00 81.38 79 LEU A C 1
ATOM 636 O O . LEU A 1 79 ? 5.780 -6.693 -7.757 1.00 81.38 79 LEU A O 1
ATOM 640 N N . GLY A 1 80 ? 6.106 -4.536 -8.261 1.00 82.94 80 GLY A N 1
ATOM 641 C CA . GLY A 1 80 ? 5.025 -4.455 -9.236 1.00 82.94 80 GLY A CA 1
ATOM 642 C C . GLY A 1 80 ? 3.655 -4.222 -8.590 1.00 82.94 80 GLY A C 1
ATOM 643 O O . GLY A 1 80 ? 3.403 -4.525 -7.422 1.00 82.94 80 GLY A O 1
ATOM 644 N N . LYS A 1 81 ? 2.734 -3.646 -9.369 1.00 83.25 81 LYS A N 1
ATOM 645 C CA . LYS A 1 81 ? 1.406 -3.234 -8.880 1.00 83.25 81 LYS A CA 1
ATOM 646 C C . LYS A 1 81 ? 0.542 -4.419 -8.440 1.00 83.25 81 LYS A C 1
ATOM 648 O O . LYS A 1 81 ? -0.151 -4.308 -7.434 1.00 83.25 81 LYS A O 1
ATOM 653 N N . GLN A 1 82 ? 0.601 -5.536 -9.167 1.00 81.62 82 GLN A N 1
ATOM 654 C CA . GLN A 1 82 ? -0.174 -6.741 -8.860 1.00 81.62 82 GLN A CA 1
ATOM 655 C C . GLN A 1 82 ? 0.243 -7.343 -7.518 1.00 81.62 82 GLN A C 1
ATOM 657 O O . GLN A 1 82 ? -0.598 -7.525 -6.642 1.00 81.62 82 GLN A O 1
ATOM 662 N N . GLN A 1 83 ? 1.542 -7.549 -7.300 1.00 82.12 83 GLN A N 1
ATOM 663 C CA . GLN A 1 83 ? 2.033 -8.101 -6.041 1.00 82.12 83 GLN A CA 1
ATOM 664 C C . GLN A 1 83 ? 1.714 -7.181 -4.845 1.00 82.12 83 GLN A C 1
ATOM 666 O O . GLN A 1 83 ? 1.246 -7.631 -3.799 1.00 82.12 83 GLN A O 1
ATOM 671 N N . VAL A 1 84 ? 1.876 -5.863 -5.006 1.00 87.88 84 VAL A N 1
ATOM 672 C CA . VAL A 1 84 ? 1.466 -4.892 -3.977 1.00 87.88 84 VAL A CA 1
ATOM 673 C C . VAL A 1 84 ? -0.027 -5.019 -3.664 1.00 87.88 84 VAL A C 1
ATOM 675 O O . VAL A 1 84 ? -0.401 -5.035 -2.492 1.00 87.88 84 VAL A O 1
ATOM 678 N N . GLN A 1 85 ? -0.880 -5.150 -4.683 1.00 89.44 85 GLN A N 1
ATOM 679 C CA . GLN A 1 85 ? -2.316 -5.355 -4.504 1.00 89.44 85 GLN A CA 1
ATOM 680 C C . GLN A 1 85 ? -2.626 -6.646 -3.744 1.00 89.44 85 GLN A C 1
ATOM 682 O O . GLN A 1 85 ? -3.397 -6.594 -2.787 1.00 89.44 85 GLN A O 1
ATOM 687 N N . HIS A 1 86 ? -1.993 -7.766 -4.097 1.00 85.69 86 HIS A N 1
ATOM 688 C CA . HIS A 1 86 ? -2.169 -9.037 -3.391 1.00 85.69 86 HIS A CA 1
ATOM 689 C C . HIS A 1 86 ? -1.800 -8.929 -1.906 1.00 85.69 86 HIS A C 1
ATOM 691 O O . HIS A 1 86 ? -2.554 -9.380 -1.043 1.00 85.69 86 HIS A O 1
ATOM 697 N N . MET A 1 87 ? -0.690 -8.263 -1.580 1.00 87.50 87 MET A N 1
ATOM 698 C CA . MET A 1 87 ? -0.291 -8.045 -0.186 1.00 87.50 87 MET A CA 1
ATOM 699 C C . MET A 1 87 ? -1.261 -7.144 0.584 1.00 87.50 87 MET A C 1
ATOM 701 O O . MET A 1 87 ? -1.544 -7.397 1.756 1.00 87.50 87 MET A O 1
ATOM 705 N N . VAL A 1 88 ? -1.785 -6.097 -0.060 1.00 90.88 88 VAL A N 1
ATOM 706 C CA . VAL A 1 88 ? -2.779 -5.204 0.551 1.00 90.88 88 VAL A CA 1
ATOM 707 C C . VAL A 1 88 ? -4.111 -5.929 0.771 1.00 90.88 88 VAL A C 1
ATOM 709 O O . VAL A 1 88 ? -4.736 -5.776 1.818 1.00 90.88 88 VAL A O 1
ATOM 712 N N . GLN A 1 89 ? -4.538 -6.771 -0.169 1.00 86.69 89 GLN A N 1
ATOM 713 C CA . GLN A 1 89 ? -5.723 -7.611 0.011 1.00 86.69 89 GLN A CA 1
ATOM 714 C C . GLN A 1 89 ? -5.540 -8.621 1.149 1.00 86.69 89 GLN A C 1
ATOM 716 O O . GLN A 1 89 ? -6.472 -8.837 1.922 1.00 86.69 89 GLN A O 1
ATOM 721 N N . GLY A 1 90 ? -4.337 -9.184 1.301 1.00 84.19 90 GLY A N 1
ATOM 722 C CA . GLY A 1 90 ? -4.006 -10.073 2.413 1.00 84.19 90 GLY A CA 1
ATOM 723 C C . GLY A 1 90 ? -4.227 -9.415 3.777 1.00 84.19 90 GLY A C 1
ATOM 724 O O . GLY A 1 90 ? -4.891 -9.997 4.633 1.00 84.19 90 GLY A O 1
ATOM 725 N N . ILE A 1 91 ? -3.748 -8.179 3.974 1.00 82.94 91 ILE A N 1
ATOM 726 C CA . ILE A 1 91 ? -3.942 -7.483 5.256 1.00 82.94 91 ILE A CA 1
ATOM 727 C C . ILE A 1 91 ? -5.410 -7.120 5.501 1.00 82.94 91 ILE A C 1
ATOM 729 O O . ILE A 1 91 ? -5.883 -7.278 6.624 1.00 82.94 91 ILE A O 1
ATOM 733 N N . LEU A 1 92 ? -6.154 -6.710 4.470 1.00 83.00 92 LEU A N 1
ATOM 734 C CA . LEU A 1 92 ? -7.592 -6.458 4.590 1.00 83.00 92 LEU A CA 1
ATOM 735 C C . LEU A 1 92 ? -8.326 -7.727 5.039 1.00 83.00 92 LEU A C 1
ATOM 737 O O . LEU A 1 92 ? -8.998 -7.712 6.065 1.00 83.00 92 LEU A O 1
ATOM 741 N N . SER A 1 93 ? -8.095 -8.856 4.362 1.00 77.88 93 SER A N 1
ATOM 742 C CA . SER A 1 93 ? -8.724 -10.133 4.712 1.00 77.88 93 SER A CA 1
ATOM 743 C C . SER A 1 93 ? -8.427 -10.572 6.149 1.00 77.88 93 SER A C 1
ATOM 745 O O . SER A 1 93 ? -9.326 -11.067 6.822 1.00 77.88 93 SER A O 1
ATOM 747 N N . VAL A 1 94 ? -7.196 -10.388 6.638 1.00 70.81 94 VAL A N 1
ATOM 748 C CA . VAL A 1 94 ? -6.829 -10.732 8.024 1.00 70.81 94 VAL A CA 1
ATOM 749 C C . VAL A 1 94 ? -7.555 -9.832 9.030 1.00 70.81 94 VAL A C 1
ATOM 751 O O . VAL A 1 94 ? -8.135 -10.342 9.983 1.00 70.81 94 VAL A O 1
ATOM 754 N N . ASN A 1 95 ? -7.631 -8.521 8.779 1.00 67.50 95 ASN A N 1
ATOM 755 C CA . ASN A 1 95 ? -8.342 -7.593 9.668 1.00 67.50 95 ASN A CA 1
ATOM 756 C C . ASN A 1 95 ? -9.853 -7.882 9.701 1.00 67.50 95 ASN A C 1
ATOM 758 O O . ASN A 1 95 ? -10.476 -7.814 10.758 1.00 67.50 95 ASN A O 1
ATOM 762 N N . ASN A 1 96 ? -10.457 -8.261 8.569 1.00 59.66 96 ASN A N 1
ATOM 763 C CA . ASN A 1 96 ? -11.858 -8.688 8.518 1.00 59.66 96 ASN A CA 1
ATOM 764 C C . ASN A 1 96 ? -12.129 -9.940 9.376 1.00 59.66 96 ASN A C 1
ATOM 766 O O . ASN A 1 96 ? -13.199 -10.041 9.979 1.00 59.66 96 ASN A O 1
ATOM 770 N N . LEU A 1 97 ? -11.169 -10.867 9.467 1.00 59.12 97 LEU A N 1
ATOM 771 C CA . LEU A 1 97 ? -11.259 -12.051 10.328 1.00 59.12 97 LEU A CA 1
ATOM 772 C C . LEU A 1 97 ? -11.042 -11.702 11.810 1.00 59.12 97 LEU A C 1
ATOM 774 O O . LEU A 1 97 ? -11.788 -12.185 12.660 1.00 59.12 97 LEU A O 1
ATOM 778 N N . GLU A 1 98 ? -10.087 -10.824 12.132 1.00 56.12 98 GLU A N 1
ATOM 779 C CA . GLU A 1 98 ? -9.837 -10.355 13.506 1.00 56.12 98 GLU A CA 1
ATOM 780 C C . GLU A 1 98 ? -11.026 -9.556 14.071 1.00 56.12 98 GLU A C 1
ATOM 782 O O . GLU A 1 98 ? -11.417 -9.748 15.223 1.00 56.12 98 GLU A O 1
ATOM 787 N N . MET A 1 99 ? -11.676 -8.720 13.253 1.00 55.66 99 MET A N 1
ATOM 788 C CA . MET A 1 99 ? -12.908 -8.017 13.640 1.00 55.66 99 MET A CA 1
ATOM 789 C C . MET A 1 99 ? -14.086 -8.971 13.882 1.00 55.66 99 MET A C 1
ATOM 791 O O . MET A 1 99 ? -14.952 -8.672 14.701 1.00 55.66 99 MET A O 1
ATOM 795 N N . ASN A 1 100 ? -14.133 -10.124 13.207 1.00 53.03 100 ASN A N 1
ATOM 796 C CA . ASN A 1 100 ? -15.155 -11.143 13.453 1.00 53.03 100 ASN A CA 1
ATOM 797 C C . ASN A 1 100 ? -14.854 -11.943 14.738 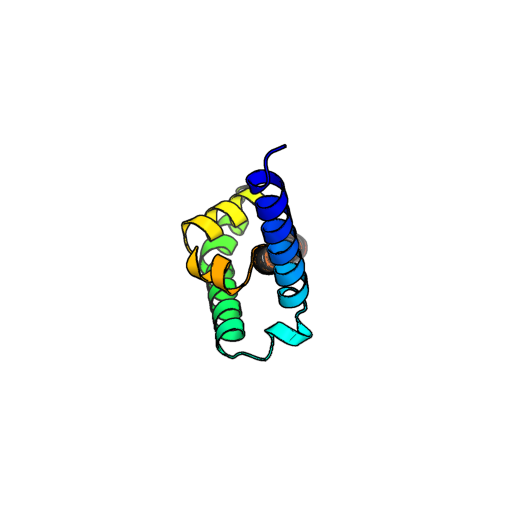1.00 53.03 100 ASN A C 1
ATOM 799 O O . ASN A 1 100 ? -15.744 -12.130 15.566 1.00 53.03 100 ASN A O 1
ATOM 803 N N . GLY A 1 101 ? -13.588 -12.320 14.949 1.00 49.69 101 GLY A N 1
ATOM 804 C CA . GLY A 1 101 ? -13.124 -13.089 16.109 1.00 49.69 101 GLY A CA 1
ATOM 805 C C . GLY A 1 101 ? -13.083 -12.319 17.434 1.00 49.69 101 GLY A C 1
ATOM 806 O O . GLY A 1 101 ? -13.216 -12.923 18.491 1.00 49.69 101 GLY A O 1
ATOM 807 N N . ASN A 1 102 ? -12.980 -10.989 17.428 1.00 48.62 102 ASN A N 1
ATOM 808 C CA . ASN A 1 102 ? -13.015 -10.204 18.671 1.00 48.62 102 ASN A CA 1
ATOM 809 C C . ASN A 1 102 ? -14.434 -10.015 19.251 1.00 48.62 102 ASN A C 1
ATOM 811 O O . ASN A 1 102 ? -14.571 -9.554 20.382 1.00 48.62 102 ASN A O 1
ATOM 815 N N . ASN A 1 103 ? -15.493 -10.435 18.544 1.00 49.31 103 ASN A N 1
ATOM 816 C CA . ASN A 1 103 ? -16.871 -10.412 19.061 1.00 49.31 103 ASN A CA 1
ATOM 817 C C . ASN A 1 103 ? -17.217 -11.593 19.994 1.00 49.31 103 ASN A C 1
ATOM 819 O O . ASN A 1 103 ? -18.308 -11.616 20.559 1.00 49.31 103 ASN A O 1
ATOM 823 N N . ILE A 1 104 ? -16.313 -12.564 20.185 1.00 48.09 104 ILE A N 1
ATOM 824 C CA . ILE A 1 104 ? -16.539 -13.750 21.040 1.00 48.09 104 ILE A CA 1
ATOM 825 C C . ILE A 1 104 ? -15.818 -13.703 22.395 1.00 48.09 104 ILE A C 1
ATOM 827 O O . ILE A 1 104 ? -16.075 -14.560 23.232 1.00 48.09 104 ILE A O 1
ATOM 831 N N . VAL A 1 105 ? -14.987 -12.690 22.673 1.00 47.78 105 VAL A N 1
ATOM 832 C CA .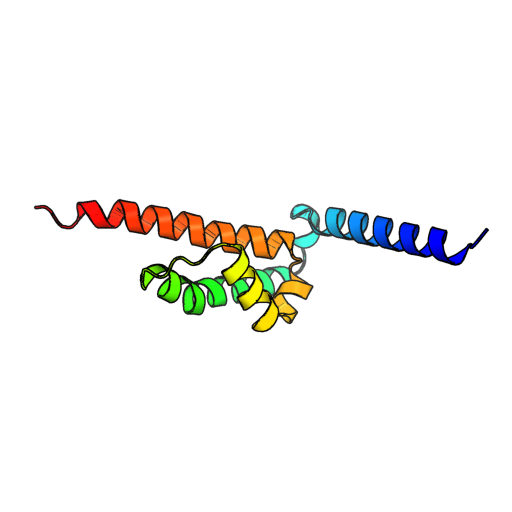 VAL A 1 105 ? -14.271 -12.563 23.968 1.00 47.78 105 VAL A CA 1
ATOM 833 C C . VAL A 1 105 ? -14.924 -11.524 24.902 1.00 47.78 105 VAL A C 1
ATOM 835 O O . VAL A 1 105 ? -14.420 -11.227 25.978 1.00 47.78 105 VAL A O 1
ATOM 838 N N . GLY A 1 106 ? -16.088 -10.984 24.521 1.00 46.44 106 GLY A N 1
ATOM 839 C CA . GLY A 1 106 ? -16.893 -10.061 25.338 1.00 46.44 106 GLY A CA 1
ATOM 840 C C . GLY A 1 106 ? -18.101 -10.694 26.041 1.00 46.44 106 GLY A C 1
ATOM 841 O O . GLY A 1 106 ? -18.928 -9.973 26.594 1.00 46.44 106 GLY A O 1
ATOM 842 N N . ARG A 1 107 ? -18.257 -12.021 25.989 1.00 45.50 107 ARG A N 1
ATOM 843 C CA . ARG A 1 107 ? -19.305 -12.757 26.709 1.00 45.50 107 ARG A CA 1
ATOM 844 C C . ARG A 1 107 ? -18.715 -14.041 27.268 1.00 45.50 107 ARG A C 1
ATOM 846 O O . ARG A 1 107 ? -18.648 -15.015 26.529 1.00 45.50 107 ARG A O 1
ATOM 853 N N . LEU A 1 108 ? -18.315 -14.006 28.535 1.00 38.88 108 LEU A N 1
ATOM 854 C CA . LEU A 1 108 ? -18.534 -15.026 29.568 1.00 38.88 108 LEU A CA 1
ATOM 855 C C . LEU A 1 108 ? -17.971 -14.498 30.891 1.00 38.88 108 LEU A C 1
ATOM 857 O O . LEU A 1 108 ? -16.790 -14.091 30.902 1.00 38.88 108 LEU A O 1
#